Protein AF-A0A0Q1BAF9-F1 (afdb_monomer)

pLDDT: mean 85.66, std 11.11, range [40.16, 96.31]

Mean predicted aligned error: 5.79 Å

Solvent-accessible surface area (backbone atoms only — not comparable to full-atom values): 6468 Å² total; per-residue (Å²): 130,83,83,78,81,40,72,41,78,49,77,43,82,36,69,65,70,46,62,79,43,98,50,26,68,62,49,50,51,51,50,51,50,53,51,62,76,64,62,61,89,84,41,77,39,54,39,51,46,52,44,44,79,53,64,40,75,52,67,70,59,53,53,53,54,43,52,60,34,45,77,74,21,96,52,70,56,86,53,61,53,73,59,92,76,54,72,63,62,56,48,52,52,52,51,52,46,52,52,55,51,54,63,63,74,76,111

Structure (mmCIF, N/CA/C/O backbone):
data_AF-A0A0Q1BAF9-F1
#
_entry.id   AF-A0A0Q1BAF9-F1
#
loop_
_atom_site.group_PDB
_atom_site.id
_atom_site.type_symbol
_atom_site.label_atom_id
_atom_site.label_alt_id
_atom_site.label_comp_id
_atom_site.label_asym_id
_atom_site.label_entity_id
_atom_site.label_seq_id
_atom_site.pdbx_PDB_ins_code
_atom_site.Cartn_x
_atom_site.Cartn_y
_atom_site.Cartn_z
_atom_site.occupancy
_atom_site.B_iso_or_equiv
_atom_site.auth_seq_id
_atom_site.auth_comp_id
_atom_site.auth_asym_id
_atom_site.auth_atom_id
_atom_site.pdbx_PDB_model_num
ATOM 1 N N . MET A 1 1 ? -15.785 -7.845 30.199 1.00 50.72 1 MET A N 1
ATOM 2 C CA . MET A 1 1 ? -16.078 -8.255 28.806 1.00 50.72 1 MET A CA 1
ATOM 3 C C . MET A 1 1 ? -14.853 -7.916 27.968 1.00 50.72 1 MET A C 1
ATOM 5 O O . MET A 1 1 ? -14.335 -6.823 28.149 1.00 50.72 1 MET A O 1
ATOM 9 N N . LYS A 1 2 ? -14.324 -8.836 27.146 1.00 53.03 2 LYS A N 1
ATOM 10 C CA . LYS A 1 2 ? -13.248 -8.489 26.197 1.00 53.03 2 LYS A CA 1
ATOM 11 C C . LYS A 1 2 ? -13.868 -7.628 25.095 1.00 53.03 2 LYS A C 1
ATOM 13 O O . LYS A 1 2 ? -14.798 -8.098 24.445 1.00 53.03 2 LYS A O 1
ATOM 18 N N . ASN A 1 3 ? -13.388 -6.398 24.911 1.00 69.19 3 ASN A N 1
ATOM 19 C CA . ASN A 1 3 ? -13.709 -5.624 23.714 1.00 69.19 3 ASN A CA 1
ATOM 20 C C . ASN A 1 3 ? -13.178 -6.404 22.508 1.00 69.19 3 ASN A C 1
ATOM 22 O O . ASN A 1 3 ? -12.001 -6.760 22.472 1.00 69.19 3 ASN A O 1
ATOM 26 N N . VAL A 1 4 ? -14.063 -6.743 21.574 1.00 79.50 4 VAL A N 1
ATOM 27 C CA . VAL A 1 4 ? -13.666 -7.319 20.289 1.00 79.50 4 VAL A CA 1
ATOM 28 C C . VAL A 1 4 ? -13.270 -6.145 19.406 1.00 79.50 4 VAL A C 1
ATOM 30 O O . VAL A 1 4 ? -14.125 -5.322 19.090 1.00 79.50 4 VAL A O 1
ATOM 33 N N . GLU A 1 5 ? -11.990 -6.057 19.053 1.00 86.38 5 GLU A N 1
ATOM 34 C CA . GLU A 1 5 ? -11.498 -5.039 18.122 1.00 86.38 5 GLU A CA 1
ATOM 35 C C . GLU A 1 5 ? -12.178 -5.210 16.757 1.00 86.38 5 GLU A C 1
ATOM 37 O O . GLU A 1 5 ? -12.214 -6.305 16.181 1.00 86.38 5 GLU A O 1
ATOM 42 N N . LYS A 1 6 ? -12.730 -4.121 16.228 1.00 90.69 6 LYS A N 1
ATOM 43 C CA . LYS A 1 6 ? -13.337 -4.061 14.902 1.00 90.69 6 LYS A CA 1
ATOM 44 C C . LYS A 1 6 ? -12.247 -3.825 13.868 1.00 90.69 6 LYS A C 1
ATOM 46 O O . LYS A 1 6 ? -11.754 -2.713 13.695 1.00 90.69 6 LYS A O 1
ATOM 51 N N . ILE A 1 7 ? -11.892 -4.885 13.153 1.00 92.06 7 ILE A N 1
ATOM 52 C CA . ILE A 1 7 ? -10.889 -4.829 12.089 1.00 92.06 7 ILE A CA 1
ATOM 53 C C . ILE A 1 7 ? -11.581 -4.589 10.747 1.00 92.06 7 ILE A C 1
ATOM 55 O O . ILE A 1 7 ? -12.437 -5.369 10.327 1.00 92.06 7 ILE A O 1
ATOM 59 N N . GLN A 1 8 ? -11.158 -3.551 10.033 1.00 94.44 8 GLN A N 1
ATOM 60 C CA . GLN A 1 8 ? -11.512 -3.325 8.640 1.00 94.44 8 GLN A CA 1
ATOM 61 C C . GLN A 1 8 ? -10.355 -3.722 7.722 1.00 94.44 8 GLN A C 1
ATOM 63 O O . GLN A 1 8 ? -9.216 -3.310 7.922 1.00 94.44 8 GLN A O 1
ATOM 68 N N . ILE A 1 9 ? -10.664 -4.457 6.651 1.00 95.00 9 ILE A N 1
ATOM 69 C CA . ILE A 1 9 ? -9.699 -4.778 5.595 1.00 95.00 9 ILE A CA 1
ATOM 70 C C . ILE A 1 9 ? -10.167 -4.165 4.275 1.00 95.00 9 ILE A C 1
ATOM 72 O O . ILE A 1 9 ? -11.166 -4.599 3.700 1.00 95.00 9 ILE A O 1
ATOM 76 N N . ILE A 1 10 ? -9.419 -3.192 3.760 1.00 96.06 10 ILE A N 1
ATOM 77 C CA . ILE A 1 10 ? -9.639 -2.592 2.441 1.00 96.06 10 ILE A CA 1
ATOM 78 C C . ILE A 1 10 ? -8.733 -3.300 1.438 1.00 96.06 10 ILE A C 1
ATOM 80 O O . ILE A 1 10 ? -7.511 -3.240 1.542 1.00 96.06 10 ILE A O 1
ATOM 84 N 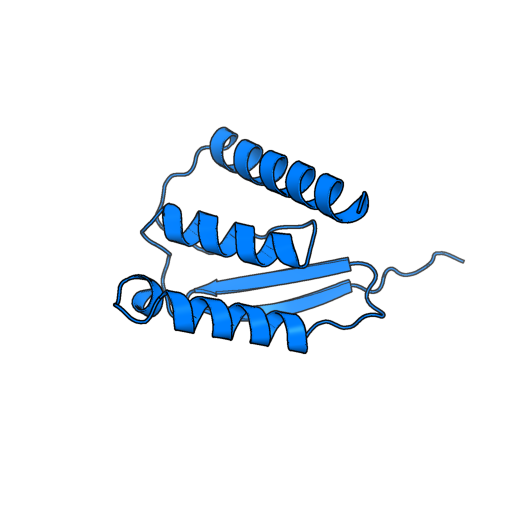N . LYS A 1 11 ? -9.318 -3.957 0.434 1.00 96.25 11 LYS A N 1
ATOM 85 C CA . LYS A 1 11 ? -8.571 -4.604 -0.655 1.00 96.25 11 LYS A CA 1
ATOM 86 C C . LYS A 1 11 ? -8.699 -3.782 -1.928 1.00 96.25 11 LYS A C 1
ATOM 88 O O . LYS A 1 11 ? -9.810 -3.544 -2.399 1.00 96.25 11 LYS A O 1
ATOM 93 N N . THR A 1 12 ? -7.574 -3.380 -2.512 1.00 95.44 12 THR A N 1
ATOM 94 C CA . THR A 1 12 ? -7.566 -2.585 -3.746 1.00 95.44 12 THR A CA 1
ATOM 95 C C . THR A 1 12 ? -6.622 -3.183 -4.773 1.00 95.44 12 THR A C 1
ATOM 97 O O . THR A 1 12 ? -5.422 -3.281 -4.543 1.00 95.44 12 THR A O 1
ATOM 100 N N . ASN A 1 13 ? -7.171 -3.540 -5.935 1.00 95.00 13 ASN A N 1
ATOM 101 C CA . ASN A 1 13 ? -6.376 -3.970 -7.080 1.00 95.00 13 ASN A CA 1
ATOM 102 C C . ASN A 1 13 ? -5.612 -2.789 -7.684 1.00 95.00 13 ASN A C 1
ATOM 104 O O . ASN A 1 13 ? -6.201 -1.731 -7.933 1.00 95.00 13 ASN A O 1
ATOM 108 N N . ILE A 1 14 ? -4.333 -3.013 -7.963 1.00 93.69 14 ILE A N 1
ATOM 109 C CA . ILE A 1 14 ? -3.414 -2.039 -8.540 1.00 93.69 14 ILE A CA 1
ATOM 110 C C . ILE A 1 14 ? -3.043 -2.454 -9.967 1.00 93.69 14 ILE A C 1
ATOM 112 O O . ILE A 1 14 ? -2.736 -3.615 -10.227 1.00 93.69 14 ILE A O 1
ATOM 116 N N . ASP A 1 15 ? -3.089 -1.497 -10.889 1.00 92.19 15 ASP A N 1
ATOM 117 C CA . ASP A 1 15 ? -2.522 -1.611 -12.228 1.00 92.19 15 ASP A CA 1
ATOM 118 C C . ASP A 1 15 ? -1.153 -0.939 -12.215 1.00 92.19 15 ASP A C 1
ATOM 120 O O . ASP A 1 15 ? -1.038 0.287 -12.267 1.00 92.19 15 ASP A O 1
ATOM 124 N N . GLU A 1 16 ? -0.117 -1.760 -12.096 1.00 87.38 16 GLU A N 1
ATOM 125 C CA . GLU A 1 16 ? 1.266 -1.319 -11.983 1.00 87.38 16 GLU A CA 1
ATOM 126 C C . GLU A 1 16 ? 1.712 -0.455 -13.169 1.00 87.38 16 GLU A C 1
ATOM 128 O O . GLU A 1 16 ? 2.498 0.471 -12.992 1.00 87.38 16 GLU A O 1
ATOM 133 N N . ASN A 1 17 ? 1.160 -0.689 -14.365 1.00 88.81 17 ASN A N 1
ATOM 134 C CA . ASN A 1 17 ? 1.584 0.003 -15.584 1.00 88.81 17 ASN A CA 1
ATOM 135 C C . ASN A 1 17 ? 1.239 1.494 -15.557 1.00 88.81 17 ASN A C 1
ATOM 137 O O . ASN A 1 17 ? 1.886 2.296 -16.229 1.00 88.81 17 ASN A O 1
ATOM 141 N N . ARG A 1 18 ? 0.245 1.883 -14.751 1.00 90.00 18 ARG A N 1
ATOM 142 C CA . ARG A 1 18 ? -0.186 3.278 -14.621 1.00 90.00 18 ARG A CA 1
ATOM 143 C C . ARG A 1 18 ? 0.758 4.133 -13.785 1.00 90.00 18 ARG A C 1
ATOM 145 O O . ARG A 1 18 ? 0.648 5.352 -13.839 1.00 90.00 18 ARG A O 1
ATOM 152 N N . PHE A 1 19 ? 1.688 3.525 -13.050 1.00 85.31 19 PHE A N 1
ATOM 153 C CA . PHE A 1 19 ? 2.763 4.269 -12.394 1.00 85.31 19 PHE A CA 1
ATOM 154 C C . PHE A 1 19 ? 3.880 4.650 -13.371 1.00 85.31 19 PHE A C 1
ATOM 156 O O . PHE A 1 19 ? 4.523 5.674 -13.178 1.00 85.31 19 PHE A O 1
ATOM 163 N N . TYR A 1 20 ? 4.076 3.890 -14.450 1.00 79.75 20 TYR A N 1
ATOM 164 C CA . TYR A 1 20 ? 5.179 4.100 -15.400 1.00 79.75 20 TYR A CA 1
ATOM 165 C C . TYR A 1 20 ? 4.818 4.992 -16.595 1.00 79.75 20 TYR A C 1
ATOM 167 O O . TYR A 1 20 ? 5.604 5.123 -17.530 1.00 79.75 20 TYR A O 1
ATOM 175 N N . CYS A 1 21 ? 3.629 5.594 -16.601 1.00 79.50 21 CYS A N 1
ATOM 176 C CA . CYS A 1 21 ? 3.183 6.496 -17.657 1.00 79.50 21 CYS A CA 1
ATOM 177 C C . CYS A 1 21 ? 2.919 7.908 -17.111 1.00 79.50 21 CYS A C 1
ATOM 179 O O . CYS A 1 21 ? 2.906 8.136 -15.903 1.00 79.50 21 CYS A O 1
ATOM 181 N N . HIS A 1 22 ? 2.650 8.860 -18.008 1.00 73.50 22 HIS A N 1
ATOM 182 C CA . HIS A 1 22 ? 2.363 10.262 -17.671 1.00 73.50 22 HIS A CA 1
ATOM 183 C C . HIS A 1 22 ? 1.113 10.461 -16.775 1.00 73.50 22 HIS A C 1
ATOM 185 O O . HIS A 1 22 ? 0.838 11.578 -16.350 1.00 73.50 22 HIS A O 1
ATOM 191 N N . ASP A 1 23 ? 0.353 9.400 -16.474 1.00 81.69 23 ASP A N 1
ATOM 192 C CA . ASP A 1 23 ? -0.870 9.423 -15.655 1.00 81.69 23 ASP A CA 1
ATOM 193 C C . ASP A 1 23 ? -0.639 9.006 -14.184 1.00 81.69 23 ASP A C 1
ATOM 195 O O . ASP A 1 23 ? -1.598 8.833 -13.426 1.00 81.69 23 ASP A O 1
ATOM 199 N N . SER A 1 24 ? 0.616 8.844 -13.755 1.00 83.38 24 SER A N 1
ATOM 200 C CA . SER A 1 24 ? 0.976 8.328 -12.424 1.00 83.38 24 SER A CA 1
ATOM 201 C C . SER A 1 24 ? 0.366 9.134 -11.268 1.00 83.38 24 SER A C 1
ATOM 203 O O . SER A 1 24 ? -0.252 8.551 -10.374 1.00 83.38 24 SER A O 1
ATOM 205 N N . CYS A 1 25 ? 0.436 10.469 -11.316 1.00 86.38 25 CYS A N 1
ATOM 206 C CA . CYS A 1 25 ? -0.134 1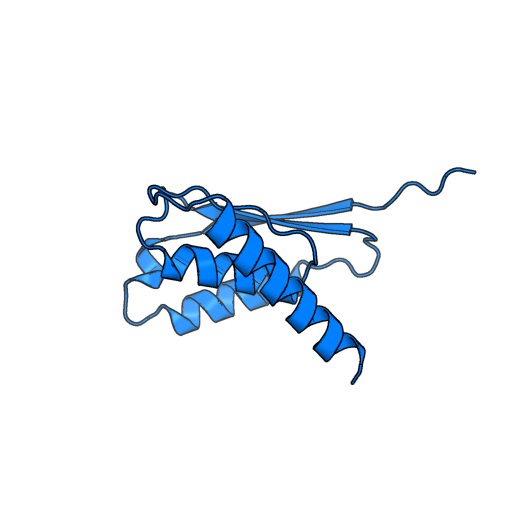1.353 -10.292 1.00 86.38 25 CYS A CA 1
ATOM 207 C C . CYS A 1 25 ? -1.661 11.223 -10.189 1.00 86.38 25 CYS A C 1
ATOM 209 O O . CYS A 1 25 ? -2.223 11.127 -9.096 1.00 86.38 25 CYS A O 1
ATOM 211 N N . ASN A 1 26 ? -2.357 11.184 -11.327 1.00 91.38 26 ASN A N 1
ATOM 212 C CA . ASN A 1 26 ? -3.810 11.013 -11.349 1.00 91.38 26 ASN A CA 1
ATOM 213 C C . ASN A 1 26 ? -4.211 9.637 -10.826 1.00 91.38 26 ASN A C 1
ATOM 215 O O . ASN A 1 26 ? -5.209 9.506 -10.113 1.00 91.38 26 ASN A O 1
ATOM 219 N N . TYR A 1 27 ? -3.452 8.604 -11.190 1.00 92.94 27 TYR A N 1
ATOM 220 C CA . TYR A 1 27 ? -3.710 7.254 -10.726 1.00 92.94 27 TYR A CA 1
ATOM 221 C C . TYR A 1 27 ? -3.514 7.133 -9.212 1.00 92.94 27 TYR A C 1
ATOM 223 O O . TYR A 1 27 ? -4.403 6.615 -8.532 1.00 92.94 27 TYR A O 1
ATOM 231 N N . TYR A 1 28 ? -2.433 7.704 -8.676 1.00 92.00 28 TYR A N 1
ATOM 232 C CA . TYR A 1 28 ? -2.200 7.808 -7.235 1.00 92.00 28 TYR A CA 1
ATOM 233 C C . TYR A 1 28 ? -3.370 8.496 -6.520 1.00 92.00 28 TYR A C 1
ATOM 235 O O . TYR A 1 28 ? -3.950 7.936 -5.591 1.00 92.00 28 TYR A O 1
ATOM 243 N N . ASN A 1 29 ? -3.802 9.663 -7.006 1.00 93.44 29 ASN A 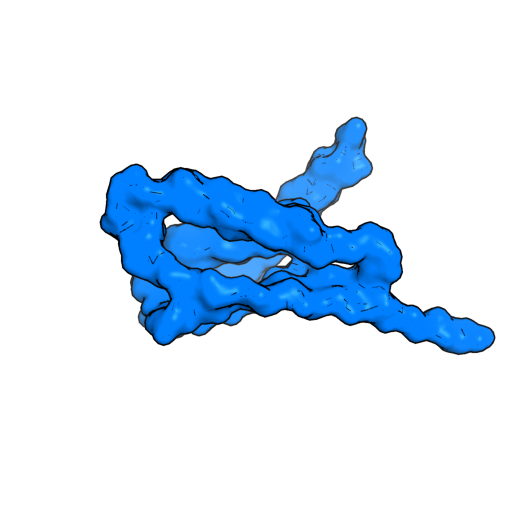N 1
ATOM 244 C CA . ASN A 1 29 ? -4.919 10.401 -6.411 1.00 93.44 29 ASN A CA 1
ATOM 245 C C . ASN A 1 29 ? -6.236 9.612 -6.445 1.00 93.44 29 ASN A C 1
ATOM 247 O O . ASN A 1 29 ? -7.009 9.638 -5.485 1.00 93.44 29 ASN A O 1
ATOM 251 N N . LYS A 1 30 ? -6.493 8.863 -7.525 1.00 94.31 30 LYS A N 1
ATOM 252 C CA . LYS A 1 30 ? -7.658 7.970 -7.615 1.00 94.31 30 LYS A CA 1
ATOM 253 C C . LYS A 1 30 ? -7.592 6.850 -6.581 1.00 94.31 30 LYS A C 1
ATOM 255 O O . LYS A 1 30 ? -8.605 6.568 -5.944 1.00 94.31 30 LYS A O 1
ATOM 260 N N . LEU A 1 31 ? -6.428 6.227 -6.396 1.00 95.06 31 LEU A N 1
ATOM 261 C CA . LEU A 1 31 ? -6.227 5.200 -5.369 1.00 95.06 31 LEU A CA 1
ATOM 262 C C . LEU A 1 31 ? -6.435 5.766 -3.967 1.00 95.06 31 LEU A C 1
ATOM 264 O O . LEU A 1 31 ? -7.195 5.198 -3.186 1.00 95.06 31 LEU A O 1
ATOM 268 N N . ARG A 1 32 ? -5.836 6.923 -3.686 1.00 95.50 32 ARG A N 1
ATOM 269 C CA . ARG A 1 32 ? -5.988 7.642 -2.423 1.00 95.50 32 ARG A CA 1
ATOM 270 C C . ARG A 1 32 ? -7.444 7.937 -2.094 1.00 95.50 32 ARG A C 1
ATOM 272 O O . ARG A 1 32 ? -7.912 7.585 -1.016 1.00 95.50 32 ARG A O 1
ATOM 279 N N . ASN A 1 33 ? -8.182 8.517 -3.037 1.00 96.31 33 ASN A N 1
ATOM 280 C CA . ASN A 1 33 ? -9.599 8.815 -2.842 1.00 96.31 33 ASN A CA 1
ATOM 281 C C . ASN A 1 33 ? -10.435 7.542 -2.684 1.00 96.31 33 ASN A C 1
ATOM 283 O O . ASN A 1 33 ? -11.344 7.507 -1.861 1.00 96.31 33 ASN A O 1
ATOM 287 N N . LYS A 1 34 ? -10.113 6.478 -3.429 1.00 95.62 34 LYS A N 1
ATOM 288 C CA . LYS A 1 34 ? -10.793 5.187 -3.295 1.00 95.62 34 LYS A CA 1
ATOM 289 C C . LYS A 1 34 ? -10.626 4.606 -1.891 1.00 95.62 34 LYS A C 1
AT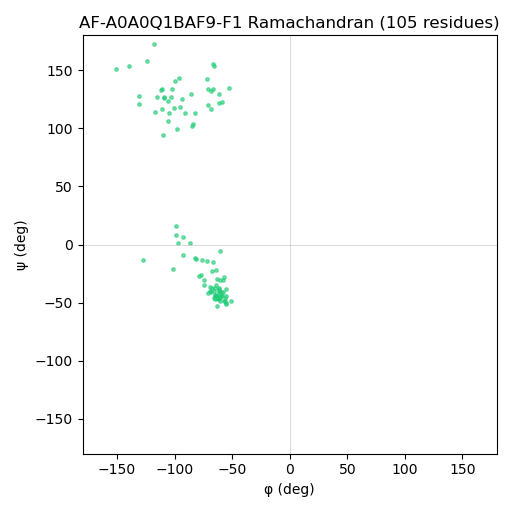OM 291 O O . LYS A 1 34 ? -11.612 4.156 -1.314 1.00 95.62 34 LYS A O 1
ATOM 296 N N . ILE A 1 35 ? -9.409 4.625 -1.351 1.00 95.62 35 ILE A N 1
ATOM 297 C CA . ILE A 1 35 ? -9.130 4.164 0.013 1.00 95.62 35 ILE A CA 1
ATOM 298 C C . ILE A 1 35 ? -9.870 5.048 1.012 1.00 95.62 35 ILE A C 1
ATOM 300 O O . ILE A 1 35 ? -10.658 4.525 1.793 1.00 95.62 35 ILE A O 1
ATOM 304 N N . LYS A 1 36 ? -9.691 6.373 0.924 1.00 95.19 36 LYS A N 1
ATOM 305 C CA . LYS A 1 36 ? -10.332 7.350 1.811 1.00 95.19 36 LYS A CA 1
ATOM 306 C C . LYS A 1 36 ? -11.846 7.149 1.895 1.00 95.19 36 LYS A C 1
ATOM 308 O O . LYS A 1 36 ? -12.390 7.073 2.986 1.00 95.19 36 LYS A O 1
ATOM 313 N N . ASN A 1 37 ? -12.510 7.013 0.750 1.00 95.50 37 ASN A N 1
ATOM 314 C CA . ASN A 1 37 ? -13.963 6.838 0.682 1.00 95.50 37 ASN A CA 1
ATOM 315 C C . ASN A 1 37 ? -14.432 5.456 1.159 1.00 95.50 37 ASN A C 1
ATOM 317 O O . ASN A 1 37 ? -15.624 5.260 1.364 1.00 95.50 37 ASN A O 1
ATOM 321 N N . SER A 1 38 ? -13.518 4.493 1.293 1.00 95.50 38 SER A N 1
ATOM 322 C CA . SER A 1 38 ? -13.825 3.154 1.796 1.00 95.50 38 SER A CA 1
ATOM 323 C C . SER A 1 38 ? -13.622 3.032 3.306 1.00 95.50 38 SER A C 1
ATOM 325 O O . SER A 1 38 ? -13.975 1.994 3.854 1.00 95.50 38 SER A O 1
ATOM 327 N N . LEU A 1 39 ? -13.031 4.025 3.980 1.00 93.62 39 LEU A N 1
ATOM 328 C CA . LEU A 1 39 ? -12.756 3.960 5.417 1.00 93.62 39 LEU A CA 1
ATOM 329 C C . LEU A 1 39 ? -14.051 3.949 6.230 1.00 93.62 39 LEU A C 1
ATOM 331 O O . LEU A 1 39 ? -14.949 4.756 6.002 1.00 93.62 39 LEU A O 1
ATOM 335 N N . ASN A 1 40 ? -14.116 3.043 7.201 1.00 91.12 40 ASN A N 1
ATOM 336 C CA . ASN A 1 40 ? -15.149 3.023 8.220 1.00 91.12 40 ASN A CA 1
ATOM 337 C C . ASN A 1 40 ? -14.584 3.632 9.508 1.00 91.12 40 ASN A C 1
ATOM 339 O O . ASN A 1 40 ? -13.650 3.087 10.090 1.00 91.12 40 ASN A O 1
ATOM 343 N N . HIS A 1 41 ? -15.166 4.743 9.956 1.00 86.44 41 HIS A N 1
ATOM 344 C CA . HIS A 1 41 ? -14.740 5.436 11.174 1.00 86.44 41 HIS A CA 1
ATOM 345 C C . HIS A 1 41 ? -14.999 4.636 12.461 1.00 86.44 41 HIS A C 1
ATOM 347 O O . HIS A 1 41 ? -14.394 4.942 13.483 1.00 86.44 41 HIS A O 1
ATOM 353 N N . ASP A 1 42 ? -15.832 3.593 12.403 1.00 89.94 42 ASP A N 1
ATOM 354 C CA . ASP A 1 42 ? -16.104 2.701 13.535 1.00 89.94 42 ASP A CA 1
ATOM 355 C C . ASP A 1 42 ? -15.095 1.544 13.658 1.00 89.94 42 ASP A C 1
ATOM 357 O O . ASP A 1 42 ? -15.275 0.667 14.507 1.00 89.94 42 ASP A O 1
ATOM 361 N N . ALA A 1 43 ? -14.092 1.469 12.777 1.00 90.56 43 ALA A N 1
ATOM 362 C CA . ALA A 1 43 ? -13.055 0.444 12.832 1.00 90.56 43 ALA A CA 1
ATOM 363 C C . ALA A 1 43 ? -11.917 0.865 13.773 1.00 90.56 43 ALA A C 1
ATOM 365 O O . ALA A 1 43 ? -11.348 1.943 13.622 1.00 90.56 43 ALA A O 1
ATOM 366 N N . ASP A 1 44 ? -11.542 -0.023 14.693 1.00 88.88 44 ASP A N 1
ATOM 367 C CA . ASP A 1 44 ? -10.406 0.181 15.600 1.00 88.88 44 ASP A CA 1
ATOM 368 C C . ASP A 1 44 ? -9.071 0.005 14.863 1.00 88.88 44 ASP A C 1
ATOM 370 O O . ASP A 1 44 ? -8.082 0.680 15.142 1.00 88.88 44 ASP A O 1
ATOM 374 N N . ILE A 1 45 ? -9.043 -0.921 13.898 1.00 90.00 45 ILE A N 1
ATOM 375 C CA . ILE A 1 45 ? -7.857 -1.253 13.110 1.00 90.00 45 ILE A CA 1
ATOM 376 C C . ILE A 1 45 ? -8.227 -1.247 11.633 1.00 90.00 45 ILE A C 1
ATOM 378 O O . ILE A 1 45 ? -9.141 -1.952 11.202 1.00 90.00 45 ILE A O 1
ATOM 382 N N . VAL A 1 46 ? -7.458 -0.508 10.837 1.00 92.94 46 VAL A N 1
ATOM 383 C CA . VAL A 1 46 ? -7.577 -0.491 9.377 1.00 92.94 46 VAL A CA 1
ATOM 384 C C . VAL A 1 46 ? -6.371 -1.192 8.768 1.00 92.94 46 VAL A C 1
ATOM 386 O O . VAL A 1 46 ? -5.228 -0.828 9.029 1.00 92.94 46 VAL A O 1
ATOM 389 N N . LEU A 1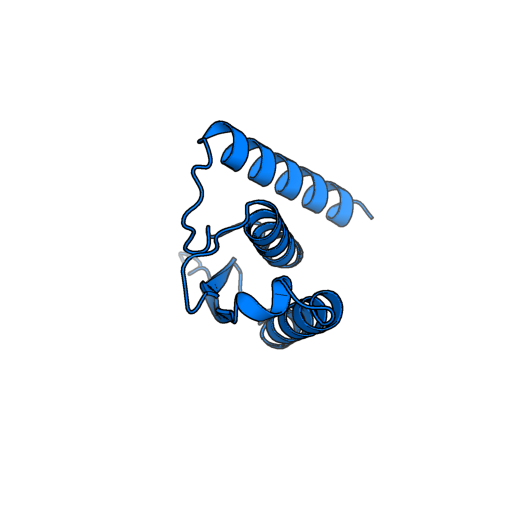 47 ? -6.616 -2.181 7.916 1.00 93.75 47 LEU A N 1
ATOM 390 C CA . LEU A 1 47 ? -5.600 -2.839 7.102 1.00 93.75 47 LEU A CA 1
ATOM 391 C C . LEU A 1 47 ? -5.885 -2.559 5.631 1.00 93.75 47 LEU A C 1
ATOM 393 O O . LEU A 1 47 ? -6.985 -2.825 5.143 1.00 93.75 47 LEU A O 1
ATOM 397 N N . ILE A 1 48 ? -4.893 -2.055 4.905 1.00 95.88 48 ILE A N 1
ATOM 398 C CA . ILE A 1 48 ? -5.017 -1.781 3.473 1.00 95.88 48 ILE A CA 1
ATOM 399 C C . ILE A 1 48 ? -4.144 -2.774 2.723 1.00 95.88 48 ILE A C 1
ATOM 401 O O . ILE A 1 48 ? -2.930 -2.780 2.856 1.00 95.88 48 ILE A O 1
ATOM 405 N N . ASN A 1 49 ? -4.765 -3.620 1.911 1.00 95.62 49 ASN A N 1
ATOM 406 C CA . ASN A 1 49 ? -4.064 -4.573 1.067 1.00 95.62 49 ASN A CA 1
ATOM 407 C C . ASN A 1 49 ? -4.104 -4.101 -0.391 1.00 95.62 49 ASN A C 1
ATOM 409 O O . ASN A 1 49 ? -5.147 -4.164 -1.055 1.00 95.62 49 ASN A O 1
ATOM 413 N N . LEU A 1 50 ? -2.962 -3.615 -0.874 1.00 95.62 50 LEU A N 1
ATOM 414 C CA . LEU A 1 50 ? -2.764 -3.190 -2.255 1.00 95.62 50 LEU A CA 1
ATOM 415 C C . LEU A 1 50 ? -2.255 -4.374 -3.076 1.00 95.62 50 LEU A C 1
ATOM 417 O O . LEU A 1 50 ? -1.150 -4.867 -2.864 1.00 95.62 50 LEU A O 1
ATOM 421 N N . ILE A 1 51 ? -3.084 -4.839 -4.009 1.00 95.88 51 ILE A N 1
ATOM 422 C CA . ILE A 1 51 ? -2.881 -6.095 -4.733 1.00 95.88 51 ILE A CA 1
ATOM 423 C C . ILE A 1 51 ? -2.540 -5.767 -6.189 1.00 95.88 51 ILE A C 1
ATOM 425 O O . ILE A 1 51 ? -3.450 -5.539 -6.994 1.00 95.88 51 ILE A O 1
ATOM 429 N N . PRO A 1 52 ? -1.253 -5.692 -6.557 1.00 94.62 52 PRO A N 1
ATOM 430 C CA . PRO A 1 52 ? -0.872 -5.423 -7.932 1.00 94.62 52 PRO A CA 1
ATOM 431 C C . PRO A 1 52 ? -1.157 -6.635 -8.825 1.00 94.62 52 PRO A C 1
ATOM 433 O O . PRO A 1 52 ? -1.014 -7.787 -8.404 1.00 94.62 52 PRO A O 1
ATOM 436 N N . ARG A 1 53 ? -1.609 -6.375 -10.060 1.00 94.69 53 ARG A N 1
ATOM 437 C CA . ARG A 1 53 ? -1.935 -7.425 -11.044 1.00 94.69 53 ARG A CA 1
ATOM 438 C C . ARG A 1 53 ? -0.697 -8.218 -11.444 1.00 94.69 53 ARG A C 1
ATOM 440 O O . ARG A 1 53 ? -0.790 -9.423 -11.674 1.00 94.69 53 ARG A O 1
ATOM 447 N N . LYS A 1 54 ? 0.454 -7.549 -11.503 1.00 92.38 54 LYS A N 1
ATOM 448 C CA . LYS A 1 54 ? 1.776 -8.164 -11.651 1.00 92.38 54 LYS A CA 1
ATOM 449 C C . LYS A 1 54 ? 2.688 -7.723 -10.508 1.00 92.38 54 LYS A C 1
ATOM 451 O O . LYS A 1 54 ? 2.433 -6.683 -9.908 1.00 92.38 54 LYS A O 1
ATOM 456 N N . PRO A 1 55 ? 3.750 -8.479 -10.193 1.00 91.88 55 PRO A N 1
ATOM 457 C CA . PRO A 1 55 ? 4.753 -8.011 -9.247 1.00 91.88 55 PRO A CA 1
ATOM 458 C C . PRO A 1 55 ? 5.292 -6.630 -9.632 1.00 91.88 55 PRO A C 1
ATOM 460 O O . PRO A 1 55 ? 5.591 -6.367 -10.798 1.00 91.88 55 PRO A O 1
ATOM 463 N N . LEU A 1 56 ? 5.403 -5.747 -8.644 1.00 92.50 56 LEU A N 1
ATOM 464 C CA . LEU A 1 56 ? 6.011 -4.430 -8.809 1.00 92.50 56 LEU A CA 1
ATOM 465 C C . LEU A 1 56 ? 7.512 -4.581 -9.060 1.00 92.50 56 LEU A C 1
ATOM 467 O O . LEU A 1 56 ? 8.185 -5.322 -8.348 1.00 92.50 56 LEU A O 1
ATOM 471 N N . LYS A 1 57 ? 8.024 -3.881 -10.070 1.00 91.06 57 LYS A N 1
ATOM 472 C CA . LYS A 1 57 ? 9.418 -4.007 -10.520 1.00 91.06 57 LYS A CA 1
ATOM 473 C C . LYS A 1 57 ? 10.322 -2.890 -10.024 1.00 91.06 57 LYS A C 1
ATOM 475 O O . LYS A 1 57 ? 11.529 -3.068 -9.967 1.00 91.06 57 LYS A O 1
ATOM 480 N N . GLU A 1 58 ? 9.732 -1.762 -9.652 1.00 89.94 58 GLU A N 1
ATOM 481 C CA . GLU A 1 58 ? 10.465 -0.570 -9.254 1.00 89.94 58 GLU A CA 1
ATOM 482 C C . GLU A 1 58 ? 10.284 -0.282 -7.766 1.00 89.94 58 GLU A C 1
ATOM 484 O O . GLU A 1 58 ? 9.160 -0.259 -7.252 1.00 89.94 58 GLU A O 1
ATOM 489 N N . LYS A 1 59 ? 11.399 -0.012 -7.079 1.00 89.25 59 LYS A N 1
ATOM 490 C CA . LYS A 1 59 ? 11.417 0.255 -5.634 1.00 89.25 59 LYS A CA 1
ATOM 491 C C . LYS A 1 59 ? 10.572 1.466 -5.251 1.00 89.25 59 LYS A C 1
ATOM 493 O O . LYS A 1 59 ? 9.760 1.373 -4.335 1.00 89.25 59 LYS A O 1
ATOM 498 N N . TRP A 1 60 ? 10.690 2.550 -6.012 1.00 88.50 60 TRP A N 1
ATOM 499 C CA . TRP A 1 60 ? 9.958 3.788 -5.751 1.00 88.50 60 TRP A CA 1
ATOM 500 C C . TRP A 1 60 ? 8.433 3.596 -5.807 1.00 88.50 60 TRP A C 1
ATOM 502 O O . TRP A 1 60 ? 7.703 4.268 -5.083 1.00 88.50 60 TRP A O 1
ATOM 512 N N . VAL A 1 61 ? 7.925 2.656 -6.619 1.00 91.25 61 VAL A N 1
ATOM 513 C CA . VAL A 1 61 ? 6.484 2.345 -6.660 1.00 91.25 61 VAL A CA 1
ATOM 514 C C . VAL A 1 61 ? 6.059 1.661 -5.370 1.00 91.25 61 VAL A C 1
ATOM 516 O O . VAL A 1 61 ? 4.992 1.953 -4.839 1.00 91.25 61 VAL A O 1
ATOM 519 N N . VAL A 1 62 ? 6.886 0.756 -4.845 1.00 91.50 62 VAL A N 1
ATOM 520 C CA .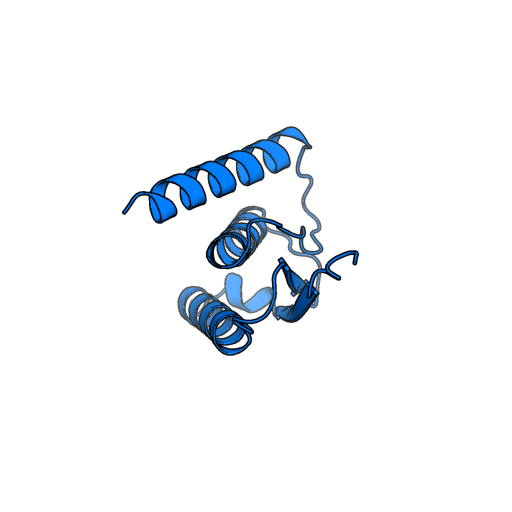 VAL A 1 62 ? 6.590 0.086 -3.576 1.00 91.50 62 VAL A CA 1
ATOM 521 C C . VAL A 1 62 ? 6.608 1.082 -2.422 1.00 91.50 62 VAL A C 1
ATOM 523 O O . VAL A 1 62 ? 5.659 1.097 -1.643 1.00 91.50 62 VAL A O 1
ATOM 526 N N . GLU A 1 63 ? 7.619 1.949 -2.355 1.00 89.12 63 GLU A N 1
ATOM 527 C CA . GLU A 1 63 ? 7.702 3.033 -1.365 1.00 89.12 63 GLU A CA 1
ATOM 528 C C . GLU A 1 63 ? 6.467 3.939 -1.430 1.00 89.12 63 GLU A C 1
ATOM 530 O O . GLU A 1 63 ? 5.794 4.130 -0.421 1.00 89.12 63 GLU A O 1
ATOM 535 N N . LEU A 1 64 ? 6.083 4.389 -2.629 1.00 90.44 64 LEU A N 1
ATOM 536 C CA . LEU A 1 64 ? 4.896 5.219 -2.845 1.00 90.44 64 LEU A CA 1
ATOM 537 C C . LEU A 1 64 ? 3.602 4.546 -2.355 1.00 90.44 64 LEU A C 1
ATOM 539 O O . LEU A 1 64 ? 2.727 5.192 -1.780 1.00 90.44 64 LEU A O 1
ATOM 543 N N . LEU A 1 65 ? 3.458 3.240 -2.587 1.00 92.44 65 LEU A N 1
ATOM 544 C CA . LEU A 1 65 ? 2.288 2.481 -2.147 1.00 92.44 65 LEU A CA 1
ATOM 545 C C . LEU A 1 65 ? 2.284 2.207 -0.636 1.00 92.44 65 LEU A C 1
ATOM 547 O O . LEU A 1 65 ? 1.208 2.097 -0.047 1.00 92.44 65 LEU A O 1
ATOM 551 N N . LEU A 1 66 ? 3.450 2.072 -0.003 1.00 91.38 66 LEU A N 1
ATOM 552 C CA . LEU A 1 66 ? 3.573 1.967 1.454 1.00 91.38 66 LEU A CA 1
ATOM 553 C C . LEU A 1 66 ? 3.257 3.310 2.121 1.00 91.38 66 LEU A C 1
ATOM 555 O O . LEU A 1 66 ? 2.495 3.340 3.086 1.00 91.38 66 LEU A O 1
ATOM 559 N N . ASP A 1 67 ? 3.745 4.410 1.551 1.00 89.38 67 ASP A N 1
ATOM 560 C CA . ASP A 1 67 ? 3.422 5.771 1.979 1.00 89.38 67 ASP A CA 1
ATOM 561 C C . ASP A 1 67 ? 1.922 6.049 1.910 1.00 89.38 67 ASP A C 1
ATOM 563 O O . ASP A 1 67 ? 1.346 6.573 2.865 1.00 89.38 67 ASP A O 1
ATOM 567 N N . LEU A 1 68 ? 1.272 5.626 0.820 1.00 91.81 68 LEU A N 1
ATOM 568 C CA . LEU A 1 68 ? -0.174 5.746 0.654 1.00 91.81 68 LEU A CA 1
ATOM 569 C C . LEU A 1 68 ? -0.952 4.994 1.741 1.00 91.81 68 LEU A C 1
ATOM 571 O O . LEU A 1 68 ? -1.967 5.489 2.223 1.00 91.81 68 LEU A O 1
ATOM 575 N N . GLN A 1 69 ? -0.507 3.792 2.118 1.00 92.88 69 GLN A N 1
ATOM 576 C CA . GLN A 1 69 ? -1.113 3.060 3.234 1.00 92.88 69 GLN A CA 1
ATOM 577 C C . GLN A 1 69 ? -0.900 3.813 4.550 1.00 92.88 69 GLN A C 1
ATOM 579 O O . GLN A 1 69 ? -1.844 3.965 5.324 1.00 92.88 69 GLN A O 1
ATOM 584 N N . GLY A 1 70 ? 0.312 4.333 4.761 1.00 90.00 70 GLY A N 1
ATOM 585 C CA . GLY A 1 70 ? 0.691 5.103 5.943 1.00 90.00 70 GLY A CA 1
ATOM 586 C C . GLY A 1 70 ? -0.177 6.337 6.198 1.00 90.00 70 GLY A C 1
ATOM 587 O O . GLY A 1 70 ? -0.355 6.707 7.352 1.00 90.00 70 GLY A O 1
ATOM 588 N N . GLU A 1 71 ? -0.770 6.935 5.155 1.00 90.00 71 GLU A N 1
ATOM 589 C CA . GLU A 1 71 ? -1.726 8.049 5.293 1.00 90.00 71 GLU A CA 1
ATOM 590 C C . GLU A 1 71 ? -3.022 7.673 6.034 1.00 90.00 71 GLU A C 1
ATOM 592 O O . GLU A 1 71 ? -3.725 8.554 6.524 1.00 90.00 71 GLU A O 1
ATOM 597 N N . PHE A 1 72 ? -3.374 6.386 6.081 1.00 90.88 72 PHE A N 1
ATOM 598 C CA . PHE A 1 72 ? -4.670 5.919 6.585 1.00 90.88 72 PHE A CA 1
ATOM 599 C C . PHE A 1 72 ? -4.558 4.835 7.659 1.00 90.88 72 PHE A C 1
ATOM 601 O O . PHE A 1 72 ? -5.551 4.512 8.309 1.00 90.88 72 PHE A O 1
ATOM 608 N N . THR A 1 73 ? -3.381 4.235 7.833 1.00 88.06 73 THR A N 1
ATOM 609 C CA . THR A 1 73 ? -3.138 3.210 8.848 1.00 88.06 73 THR A CA 1
ATOM 610 C C . THR A 1 73 ? -1.688 3.216 9.321 1.00 88.06 73 THR A C 1
ATOM 612 O O . THR A 1 73 ? -0.765 3.540 8.580 1.00 88.06 73 THR A O 1
ATOM 615 N N . GLN A 1 74 ? -1.477 2.803 10.571 1.00 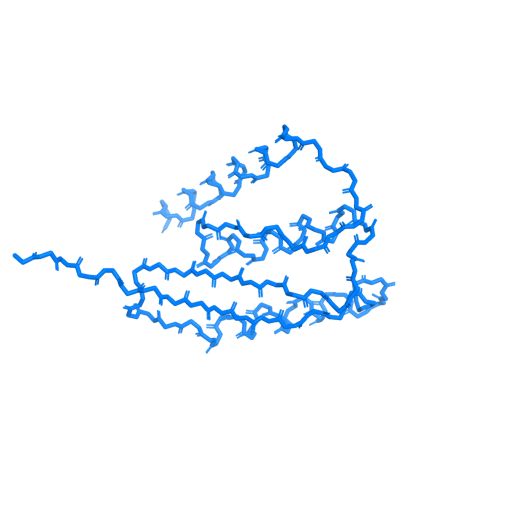82.25 74 GLN A N 1
ATOM 616 C CA . GLN A 1 74 ? -0.145 2.560 11.130 1.00 82.25 74 GLN A CA 1
ATOM 617 C C . GLN A 1 74 ? 0.422 1.186 10.736 1.00 82.25 74 GLN A C 1
ATOM 619 O O . GLN A 1 74 ? 1.606 0.926 10.940 1.00 82.25 74 GLN A O 1
ATOM 624 N N . THR A 1 75 ? -0.411 0.302 10.178 1.00 84.88 75 THR A N 1
ATOM 625 C CA . THR A 1 75 ? -0.001 -1.035 9.740 1.00 84.88 75 THR A CA 1
ATOM 626 C C . THR A 1 75 ? 0.098 -1.078 8.225 1.00 84.88 75 THR A C 1
ATOM 628 O O . THR A 1 75 ? -0.913 -1.026 7.531 1.00 84.88 75 THR A O 1
ATOM 631 N N . VAL A 1 76 ? 1.314 -1.236 7.706 1.00 87.50 76 VAL A N 1
ATOM 632 C CA . VAL A 1 76 ? 1.548 -1.380 6.266 1.00 87.50 76 VAL A CA 1
ATOM 633 C C . VAL A 1 76 ? 1.734 -2.836 5.858 1.00 87.50 76 VAL A C 1
ATOM 635 O O . VAL A 1 76 ? 2.398 -3.617 6.543 1.00 87.50 76 VAL A O 1
ATOM 638 N N . ILE A 1 77 ? 1.167 -3.188 4.709 1.00 90.56 77 ILE A N 1
ATOM 639 C CA . ILE A 1 77 ? 1.306 -4.492 4.069 1.00 90.56 77 ILE A CA 1
ATOM 640 C C . ILE A 1 77 ? 2.165 -4.307 2.823 1.00 90.56 77 ILE A C 1
ATOM 642 O O . ILE A 1 77 ? 1.872 -3.470 1.966 1.00 90.56 77 ILE A O 1
ATOM 646 N N . LEU A 1 78 ? 3.230 -5.101 2.716 1.00 90.44 78 LEU A N 1
ATOM 647 C CA . LEU A 1 78 ? 4.112 -5.072 1.557 1.00 90.44 78 LEU A CA 1
ATOM 648 C C . LEU A 1 78 ? 3.369 -5.622 0.324 1.00 90.44 78 LEU A C 1
ATOM 650 O O . LEU A 1 78 ? 2.995 -6.800 0.332 1.00 90.44 78 LEU A O 1
ATOM 654 N N . PRO A 1 79 ? 3.142 -4.820 -0.735 1.00 91.69 79 PRO A N 1
ATOM 655 C CA . PRO A 1 79 ? 2.574 -5.336 -1.973 1.00 91.69 79 PRO A CA 1
ATOM 656 C C . PRO A 1 79 ? 3.546 -6.309 -2.648 1.00 91.69 79 PRO A C 1
ATOM 658 O O . PRO A 1 79 ? 4.764 -6.216 -2.497 1.00 91.69 79 PRO A O 1
ATOM 661 N N . ARG A 1 80 ? 3.004 -7.235 -3.443 1.00 91.81 80 ARG A N 1
ATOM 662 C CA . ARG A 1 80 ? 3.811 -8.201 -4.198 1.00 91.81 80 ARG A CA 1
ATOM 663 C C . ARG A 1 80 ? 4.783 -7.472 -5.134 1.00 91.81 80 ARG A C 1
ATOM 665 O O . ARG A 1 80 ? 4.349 -6.733 -6.017 1.00 91.81 80 ARG A O 1
ATOM 672 N N . ALA A 1 81 ? 6.076 -7.740 -4.983 1.00 89.00 81 ALA A N 1
ATOM 673 C CA . ALA A 1 81 ? 7.135 -7.101 -5.756 1.00 89.00 81 ALA A CA 1
ATOM 674 C C . ALA A 1 81 ? 8.234 -8.097 -6.169 1.00 89.00 81 ALA A C 1
ATOM 676 O O . ALA A 1 81 ? 8.438 -9.112 -5.509 1.00 89.00 81 ALA A O 1
ATOM 677 N N . GLU A 1 82 ? 8.914 -7.797 -7.275 1.00 89.50 82 GLU A N 1
ATOM 678 C CA . GLU A 1 82 ? 10.088 -8.495 -7.833 1.00 89.50 82 GLU A CA 1
ATOM 679 C C . GLU A 1 82 ? 11.404 -7.784 -7.462 1.00 89.50 82 GLU A C 1
ATOM 681 O O . GLU A 1 82 ? 12.449 -8.028 -8.058 1.00 89.50 82 GLU A O 1
ATOM 686 N N . ILE A 1 83 ? 11.361 -6.890 -6.475 1.00 83.56 83 ILE A N 1
ATOM 687 C CA . ILE A 1 83 ? 12.531 -6.163 -5.986 1.00 83.56 83 ILE A CA 1
ATOM 688 C C . ILE A 1 83 ? 13.117 -6.847 -4.758 1.00 83.56 83 ILE A C 1
ATOM 690 O O . ILE A 1 83 ? 12.390 -7.335 -3.890 1.00 83.56 83 ILE A O 1
ATOM 694 N N . ASN A 1 84 ? 14.443 -6.836 -4.661 1.00 80.75 84 ASN A N 1
ATOM 695 C CA . ASN A 1 84 ? 15.128 -7.258 -3.452 1.00 80.75 84 ASN A CA 1
ATOM 696 C C . ASN A 1 84 ? 15.202 -6.061 -2.497 1.00 80.75 84 ASN A C 1
ATOM 698 O O . ASN A 1 84 ? 16.006 -5.157 -2.709 1.00 80.75 84 ASN A O 1
ATOM 702 N N . MET A 1 85 ? 14.331 -6.029 -1.489 1.00 79.50 85 MET A N 1
ATOM 703 C CA . MET A 1 85 ? 14.438 -5.080 -0.381 1.00 79.50 85 MET A CA 1
ATOM 704 C C . MET A 1 85 ? 14.991 -5.796 0.838 1.00 79.50 85 MET A C 1
ATOM 706 O O . MET A 1 85 ? 14.452 -6.814 1.276 1.00 79.50 85 MET A O 1
ATOM 710 N N . SER A 1 86 ? 16.058 -5.242 1.396 1.00 82.38 86 SER A N 1
ATOM 711 C CA . SER A 1 86 ? 16.610 -5.705 2.658 1.00 82.38 86 SER A CA 1
ATOM 712 C C . SER A 1 86 ? 15.641 -5.438 3.811 1.00 82.38 86 SER A C 1
ATOM 714 O O . SER A 1 86 ? 14.826 -4.512 3.787 1.00 82.38 86 SER A O 1
ATOM 716 N N . THR A 1 87 ? 15.773 -6.224 4.878 1.00 78.69 87 THR A N 1
ATOM 717 C CA . THR A 1 87 ? 15.020 -6.015 6.122 1.00 78.69 87 THR A CA 1
ATOM 718 C C . THR A 1 87 ? 15.220 -4.603 6.672 1.00 78.69 87 THR A C 1
ATOM 720 O O . THR A 1 87 ? 14.259 -3.989 7.122 1.00 78.69 87 THR A O 1
ATOM 723 N N . LYS A 1 88 ? 16.442 -4.065 6.568 1.00 82.75 88 LYS A N 1
ATOM 724 C CA . LYS A 1 88 ? 16.771 -2.711 7.021 1.00 82.75 88 LYS A CA 1
ATOM 725 C C . LYS A 1 88 ? 15.974 -1.646 6.267 1.00 82.75 88 LYS A C 1
ATOM 727 O O . LYS A 1 88 ? 15.385 -0.780 6.894 1.00 82.75 88 LYS A O 1
ATOM 732 N N . GLU A 1 89 ? 15.887 -1.744 4.941 1.00 80.44 89 GLU A N 1
ATOM 733 C CA . GLU A 1 89 ? 15.103 -0.794 4.137 1.00 80.44 89 GLU A CA 1
ATOM 734 C C . GLU A 1 89 ? 13.613 -0.828 4.504 1.00 80.44 89 GLU A C 1
ATOM 736 O O . GLU A 1 89 ? 12.964 0.213 4.582 1.00 80.44 89 GLU A O 1
ATOM 741 N N . LEU A 1 90 ? 13.068 -2.013 4.789 1.00 77.38 90 LEU A N 1
ATOM 742 C CA . LEU A 1 90 ? 11.686 -2.148 5.254 1.00 77.38 90 LEU A CA 1
ATOM 743 C C . LEU A 1 90 ? 11.478 -1.548 6.653 1.00 77.38 9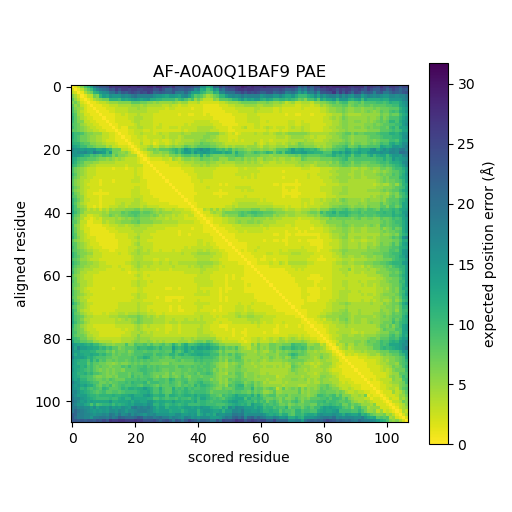0 LEU A C 1
ATOM 745 O O . LEU A 1 90 ? 10.418 -0.981 6.924 1.00 77.38 90 LEU A O 1
ATOM 749 N N . GLU A 1 91 ? 12.454 -1.684 7.549 1.00 79.56 91 GLU A N 1
ATOM 750 C CA . GLU A 1 91 ? 12.417 -1.070 8.879 1.00 79.56 91 GLU A CA 1
ATOM 751 C C . GLU A 1 91 ? 12.530 0.454 8.814 1.00 79.56 91 GLU A C 1
ATOM 753 O O . GLU A 1 91 ? 11.767 1.138 9.498 1.00 79.56 91 GLU A O 1
ATOM 758 N N . ASP A 1 92 ? 13.394 0.983 7.948 1.00 82.31 92 ASP A N 1
ATOM 759 C CA . ASP A 1 92 ? 13.554 2.422 7.728 1.00 82.31 92 ASP A CA 1
ATOM 760 C C . ASP A 1 92 ? 12.239 3.048 7.233 1.00 82.31 92 ASP A C 1
ATOM 762 O O . ASP A 1 92 ? 11.785 4.055 7.783 1.00 82.31 92 ASP A O 1
ATOM 766 N N . ILE A 1 93 ? 11.556 2.401 6.277 1.00 78.69 93 ILE A N 1
ATOM 767 C CA . ILE A 1 93 ? 10.237 2.842 5.787 1.00 78.69 93 ILE A CA 1
ATOM 768 C C . ILE A 1 93 ? 9.198 2.825 6.918 1.00 78.69 93 ILE A C 1
ATOM 770 O O . ILE A 1 93 ? 8.461 3.794 7.108 1.00 78.69 93 ILE A O 1
ATOM 774 N N . LYS A 1 94 ? 9.146 1.754 7.721 1.00 74.75 94 LYS A N 1
ATOM 775 C CA . LYS A 1 94 ? 8.228 1.677 8.873 1.00 74.75 94 LYS A CA 1
ATOM 776 C C . LYS A 1 94 ? 8.511 2.772 9.903 1.00 74.75 94 LYS A C 1
ATOM 778 O O . LYS A 1 94 ? 7.573 3.352 10.450 1.00 74.75 94 LYS A O 1
ATOM 783 N N . CYS A 1 95 ? 9.785 3.052 1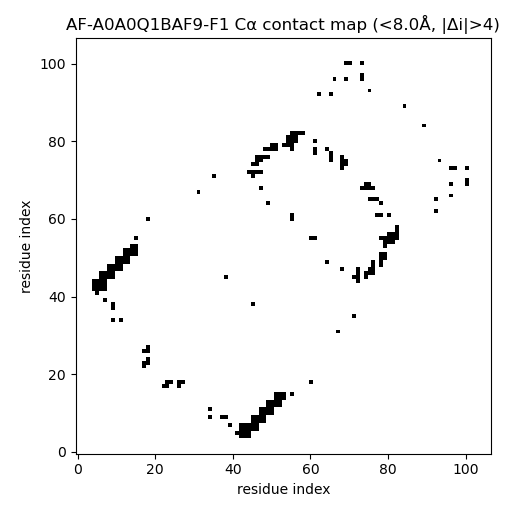0.173 1.00 79.56 95 CYS A N 1
ATOM 784 C CA . CYS A 1 95 ? 10.204 4.087 11.111 1.00 79.56 95 CYS A CA 1
ATOM 785 C C . CYS A 1 95 ? 9.788 5.479 10.617 1.00 79.56 95 CYS A C 1
ATOM 787 O O . CYS A 1 95 ? 9.166 6.237 11.364 1.00 79.56 95 CYS A O 1
ATOM 789 N N . PHE A 1 96 ? 10.034 5.777 9.337 1.00 79.19 96 PHE A N 1
ATOM 790 C CA . PHE A 1 96 ? 9.612 7.022 8.697 1.00 79.19 96 PHE A CA 1
ATOM 791 C C . PHE A 1 96 ? 8.096 7.234 8.792 1.00 79.19 96 PHE A C 1
ATOM 793 O O . PHE A 1 96 ? 7.644 8.289 9.242 1.00 79.19 96 PHE A O 1
ATOM 800 N N . LEU A 1 97 ? 7.304 6.212 8.456 1.00 74.69 97 LEU A N 1
ATOM 801 C CA . LEU A 1 97 ? 5.843 6.267 8.543 1.00 74.69 97 LEU A CA 1
ATOM 802 C C . LEU A 1 97 ? 5.350 6.497 9.977 1.00 74.69 97 LEU A C 1
ATOM 804 O O . LEU A 1 97 ? 4.431 7.285 10.202 1.00 74.69 97 LEU A O 1
ATOM 808 N N . LYS A 1 98 ? 5.992 5.863 10.966 1.00 72.81 98 LYS A N 1
ATOM 809 C CA . LYS A 1 98 ? 5.675 6.067 12.384 1.00 72.81 98 LYS A CA 1
ATOM 810 C C . LYS A 1 98 ? 5.933 7.513 12.818 1.00 72.81 98 LYS A C 1
ATOM 812 O O . LYS A 1 98 ? 5.079 8.104 13.474 1.00 72.81 98 LYS A O 1
ATOM 817 N N . ILE A 1 99 ? 7.074 8.091 12.435 1.00 73.75 99 ILE A N 1
ATOM 818 C CA . ILE A 1 99 ? 7.423 9.490 12.744 1.00 73.75 99 ILE A CA 1
ATOM 819 C C . ILE A 1 99 ? 6.437 10.452 12.073 1.00 73.75 99 ILE A C 1
ATOM 821 O O . ILE A 1 99 ? 5.919 11.355 12.729 1.00 73.75 99 ILE A O 1
ATOM 825 N N . LYS A 1 100 ? 6.133 10.235 10.788 1.00 72.12 100 LYS A N 1
ATOM 826 C CA . LYS A 1 100 ? 5.173 11.042 10.023 1.00 72.12 100 LYS A CA 1
ATOM 827 C C . LYS A 1 100 ? 3.805 11.093 10.710 1.00 72.12 100 LYS A C 1
ATOM 829 O O . LYS A 1 100 ? 3.242 12.174 10.856 1.00 72.12 100 LYS A O 1
ATOM 834 N N . ASN A 1 101 ? 3.315 9.953 11.197 1.00 65.50 101 ASN A N 1
ATOM 835 C CA . ASN A 1 101 ? 2.029 9.869 11.892 1.00 65.50 101 ASN A CA 1
ATOM 836 C C . ASN A 1 101 ? 2.045 10.562 13.265 1.00 65.50 101 ASN A C 1
ATOM 838 O O . ASN A 1 101 ? 1.069 11.220 13.618 1.00 65.50 101 ASN A O 1
ATOM 842 N N . ILE A 1 102 ? 3.155 10.486 14.012 1.00 67.38 102 ILE A N 1
ATOM 843 C CA . ILE A 1 102 ? 3.313 11.231 15.275 1.00 67.38 102 ILE A CA 1
ATOM 844 C C . ILE A 1 102 ? 3.205 12.739 15.017 1.00 67.38 102 ILE A C 1
ATOM 846 O O . ILE A 1 102 ? 2.412 13.410 15.673 1.00 67.38 102 ILE A O 1
ATOM 850 N N . LEU A 1 103 ? 3.930 13.259 14.021 1.00 64.75 103 LEU A N 1
ATOM 851 C CA . LEU A 1 103 ? 3.933 14.689 13.686 1.00 64.75 103 LEU A CA 1
ATOM 852 C C . LEU A 1 103 ? 2.565 15.207 13.214 1.00 64.75 103 LEU A C 1
ATOM 854 O O . LEU A 1 103 ? 2.241 16.376 13.419 1.00 64.75 103 LEU A O 1
ATOM 858 N N . GLN A 1 104 ? 1.755 14.352 12.588 1.00 59.75 104 GLN A N 1
ATOM 859 C CA . GLN A 1 104 ? 0.388 14.696 12.186 1.00 59.75 104 GLN A CA 1
ATOM 860 C C . GLN A 1 104 ? -0.605 14.678 13.354 1.00 59.75 104 GLN A C 1
ATOM 862 O O . GLN A 1 104 ? -1.597 15.390 13.295 1.00 59.75 104 GLN A O 1
ATOM 867 N N . SER A 1 105 ? -0.343 13.897 14.407 1.00 57.28 105 SER A N 1
ATOM 868 C CA . SER A 1 105 ? -1.201 13.822 15.601 1.00 57.28 105 SER A CA 1
ATOM 869 C C . SER A 1 105 ? -0.962 14.936 16.629 1.00 57.28 105 SER A C 1
ATOM 871 O O . SER A 1 105 ? -1.741 15.082 17.567 1.00 57.28 105 SER A O 1
ATOM 873 N N . THR A 1 106 ? 0.123 15.701 16.475 1.00 51.94 106 THR A N 1
ATOM 874 C CA . THR A 1 106 ? 0.513 16.807 17.367 1.00 51.94 106 THR A CA 1
ATOM 875 C C . THR A 1 106 ? 0.095 18.198 16.874 1.00 51.94 106 THR A C 1
ATOM 877 O O . THR A 1 106 ? 0.406 19.178 17.547 1.00 51.94 106 THR A O 1
ATOM 880 N N . ASN A 1 107 ? -0.583 18.290 15.725 1.00 40.16 107 ASN A N 1
ATOM 881 C CA . ASN A 1 107 ? -1.152 19.522 15.161 1.00 40.16 107 ASN A CA 1
ATOM 882 C C . ASN A 1 107 ? -2.679 19.436 15.127 1.00 40.16 107 ASN A C 1
ATOM 884 O O . ASN A 1 107 ? -3.318 20.505 15.221 1.00 40.16 107 ASN A O 1
#

Secondary structure (DSSP, 8-state):
------EEEEEEEE-GGGGSSTTHHHHHHHHHHHHHHH--TT-SEEEEEEEESS-B--HHHHHHHHHHHHTT-S---PPPBSS---HHHHHHHHHHHHHHHHHHHT-

Radius of gyration: 14.67 Å; Cα contacts (8 Å, |Δi|>4): 125; chains: 1; bounding box: 33×28×46 Å

Nearest PDB structures (foldseek):
  7k1w-assembly1_F  TM=2.880E-01  e=4.890E+00  Homo sapiens
  5g5t-assembly1_A  TM=2.116E-01  e=3.506E+00  Methanocaldococcus jannaschii

Foldseek 3Di:
DDPDAAEAEAEAEDALVCCVDPNNVVSLVVVLVVVVVPDDPSGPAYHYHYEYPDAHEDPVVQLSVQVSRLVPHLDGDRYGHPDDDDPVNVVVSSVVSVVVVVVVVVD

Sequence (107 aa):
MKNVEKIQIIKTNIDENRFYCHDSCNYYNKLRNKIKNSLNHDADIVLINLIPRKPLKEKWVVELLLDLQGEFTQTVILPRAEINMSTKELEDIKCFLKIKNILQSTN